Protein AF-A0A7T1I1G6-F1 (afdb_monomer_lite)

pLDDT: mean 82.15, std 13.6, range [42.03, 96.25]

Structure (mmCIF, N/CA/C/O backbone):
data_AF-A0A7T1I1G6-F1
#
_entry.id   AF-A0A7T1I1G6-F1
#
loop_
_atom_site.group_PDB
_atom_site.id
_atom_site.type_symbol
_atom_site.label_atom_id
_atom_site.label_alt_id
_atom_site.label_comp_id
_atom_site.label_asym_id
_atom_site.label_entity_id
_atom_site.label_seq_id
_atom_site.pdbx_PDB_ins_code
_atom_site.Cartn_x
_atom_site.Cartn_y
_atom_site.Cartn_z
_atom_site.occupancy
_atom_site.B_iso_or_equiv
_atom_site.auth_seq_id
_atom_site.auth_comp_id
_atom_site.auth_asym_id
_atom_site.auth_atom_id
_atom_site.pdbx_PDB_model_num
ATOM 1 N N . MET A 1 1 ? 23.216 3.595 7.333 1.00 65.88 1 MET A N 1
ATOM 2 C CA . MET A 1 1 ? 23.540 2.271 6.765 1.00 65.88 1 MET A CA 1
ATOM 3 C C . MET A 1 1 ? 22.223 1.525 6.641 1.00 65.88 1 MET A C 1
ATOM 5 O O . MET A 1 1 ? 21.591 1.310 7.665 1.00 65.88 1 MET A O 1
ATOM 9 N N . ILE A 1 2 ? 21.751 1.278 5.418 1.00 70.12 2 ILE A N 1
ATOM 10 C CA . ILE A 1 2 ? 20.492 0.552 5.179 1.00 70.12 2 ILE A CA 1
ATOM 11 C C . ILE A 1 2 ? 20.682 -0.929 5.502 1.00 70.12 2 ILE A C 1
ATOM 13 O O . ILE A 1 2 ? 21.744 -1.491 5.226 1.00 70.12 2 ILE A O 1
ATOM 17 N N . ASN A 1 3 ? 19.679 -1.559 6.105 1.00 81.25 3 ASN A N 1
ATOM 18 C CA . ASN A 1 3 ? 19.728 -2.995 6.370 1.00 81.25 3 ASN A CA 1
ATOM 19 C C . ASN A 1 3 ? 19.356 -3.803 5.109 1.00 81.25 3 ASN A C 1
ATOM 21 O O . ASN A 1 3 ? 18.786 -3.279 4.153 1.00 81.25 3 ASN A O 1
ATOM 25 N N . PHE A 1 4 ? 19.664 -5.103 5.095 1.00 70.94 4 PHE A N 1
ATOM 26 C CA . PHE A 1 4 ? 19.411 -5.960 3.928 1.00 70.94 4 PHE A CA 1
ATOM 27 C C . PHE A 1 4 ? 17.924 -6.018 3.531 1.00 70.94 4 PHE A C 1
ATOM 29 O O . PHE A 1 4 ? 17.599 -6.154 2.356 1.00 70.94 4 PHE A O 1
ATOM 36 N N . ARG A 1 5 ? 17.008 -5.869 4.496 1.00 69.75 5 ARG A N 1
ATOM 37 C CA . ARG A 1 5 ? 15.560 -5.838 4.242 1.00 69.75 5 ARG A CA 1
ATOM 38 C C . ARG A 1 5 ? 15.159 -4.566 3.495 1.00 69.75 5 ARG A C 1
ATOM 40 O O . ARG A 1 5 ? 14.450 -4.647 2.503 1.00 69.75 5 ARG A O 1
ATOM 47 N N . GLU A 1 6 ? 15.656 -3.420 3.948 1.00 72.50 6 GLU A N 1
ATOM 48 C CA . GLU A 1 6 ? 15.450 -2.117 3.309 1.00 72.50 6 GLU A CA 1
ATOM 49 C C . GLU A 1 6 ? 16.053 -2.083 1.904 1.00 72.50 6 GLU A C 1
ATOM 51 O O . GLU A 1 6 ? 15.442 -1.537 0.991 1.00 72.50 6 GLU A O 1
ATOM 56 N N . PHE A 1 7 ? 17.216 -2.710 1.711 1.00 73.69 7 PHE A N 1
ATOM 57 C CA . PHE A 1 7 ? 17.832 -2.857 0.394 1.00 73.69 7 PHE A CA 1
ATOM 58 C C . PHE A 1 7 ? 16.976 -3.705 -0.559 1.00 73.69 7 PHE A C 1
ATOM 60 O O . PHE A 1 7 ? 16.750 -3.304 -1.698 1.00 73.69 7 PHE A O 1
ATOM 67 N N . LEU A 1 8 ? 16.455 -4.846 -0.098 1.00 73.88 8 LEU A N 1
ATOM 68 C CA . LEU A 1 8 ? 15.562 -5.683 -0.904 1.00 73.88 8 LEU A CA 1
ATOM 69 C C . LEU A 1 8 ? 14.248 -4.972 -1.244 1.00 73.88 8 LEU A C 1
ATOM 71 O O . LEU A 1 8 ? 13.794 -5.071 -2.382 1.00 73.88 8 LEU A O 1
ATOM 75 N N . ASP A 1 9 ? 13.668 -4.246 -0.285 1.00 72.62 9 ASP A N 1
ATOM 76 C CA . ASP A 1 9 ? 12.466 -3.436 -0.504 1.00 72.62 9 ASP A CA 1
ATOM 77 C C . ASP A 1 9 ? 12.724 -2.371 -1.585 1.00 72.62 9 ASP A C 1
ATOM 79 O O . ASP A 1 9 ? 11.928 -2.237 -2.511 1.00 72.62 9 ASP A O 1
ATOM 83 N N . LEU A 1 10 ? 13.865 -1.673 -1.521 1.00 74.38 10 LEU A N 1
ATOM 84 C CA . LEU A 1 10 ? 14.283 -0.710 -2.546 1.00 74.38 10 LEU A CA 1
ATOM 85 C C . LEU A 1 10 ? 14.431 -1.378 -3.918 1.00 74.38 10 LEU A C 1
ATOM 87 O O . LEU A 1 10 ? 13.881 -0.885 -4.898 1.00 74.38 10 LEU A O 1
ATOM 91 N N . CYS A 1 11 ? 15.132 -2.510 -4.007 1.00 74.00 11 CYS A N 1
ATOM 92 C CA . CYS A 1 11 ? 15.286 -3.236 -5.270 1.00 74.00 11 CYS A CA 1
ATOM 93 C C . CYS A 1 11 ? 13.942 -3.675 -5.865 1.00 74.00 11 CYS A C 1
ATOM 95 O O . CYS A 1 11 ? 13.761 -3.628 -7.081 1.00 74.00 11 CYS A O 1
ATOM 97 N N . GLU A 1 12 ? 13.000 -4.099 -5.025 1.00 71.56 12 GLU A N 1
ATOM 98 C CA . GLU A 1 12 ? 11.663 -4.493 -5.463 1.00 71.56 12 GLU A CA 1
ATOM 99 C C . GLU A 1 12 ? 10.835 -3.284 -5.911 1.00 71.56 12 GLU A C 1
ATOM 101 O O . GLU A 1 12 ? 10.124 -3.380 -6.910 1.00 71.56 12 GLU A O 1
ATOM 106 N N . ASP A 1 13 ? 10.989 -2.131 -5.257 1.00 73.50 13 ASP A N 1
ATOM 107 C CA . ASP A 1 13 ? 10.331 -0.888 -5.664 1.00 73.50 13 ASP A CA 1
ATOM 108 C C . ASP A 1 13 ? 10.803 -0.406 -7.057 1.00 73.50 13 ASP A C 1
ATOM 110 O O . ASP A 1 13 ? 10.017 0.180 -7.805 1.00 73.50 13 ASP A O 1
ATOM 114 N N . TYR A 1 14 ? 12.050 -0.704 -7.448 1.00 76.31 14 TYR A N 1
ATOM 115 C CA . TYR A 1 14 ? 12.592 -0.421 -8.788 1.00 76.31 14 TYR A CA 1
ATOM 116 C C . TYR A 1 14 ? 12.296 -1.507 -9.836 1.00 76.31 14 TYR A C 1
ATOM 118 O O . TYR A 1 14 ? 12.614 -1.322 -11.013 1.00 76.31 14 TYR A O 1
ATOM 126 N N . ASN A 1 15 ? 11.677 -2.630 -9.460 1.00 81.81 15 ASN A N 1
ATOM 127 C CA . ASN A 1 15 ? 11.293 -3.656 -10.423 1.00 81.81 15 ASN A CA 1
ATOM 128 C C . ASN A 1 15 ? 10.072 -3.175 -11.238 1.00 81.81 15 ASN A C 1
ATOM 130 O O . ASN A 1 15 ? 8.992 -2.984 -10.670 1.00 81.81 15 ASN A O 1
ATOM 134 N N . PRO A 1 16 ? 10.176 -3.032 -12.573 1.00 81.00 16 PRO A N 1
ATOM 135 C CA . PRO A 1 16 ? 9.066 -2.556 -13.404 1.00 81.00 16 PRO A CA 1
ATOM 136 C C . PRO A 1 16 ? 7.845 -3.488 -13.372 1.00 81.00 16 PRO A C 1
ATOM 138 O O . PRO A 1 16 ? 6.726 -3.052 -13.638 1.00 81.00 16 PRO A O 1
ATOM 141 N N . ASN A 1 17 ? 8.040 -4.757 -13.006 1.00 85.06 17 ASN A N 1
ATOM 142 C CA . ASN A 1 17 ? 6.981 -5.756 -12.896 1.00 85.06 17 ASN A CA 1
ATOM 143 C C . ASN A 1 17 ? 6.400 -5.878 -11.479 1.00 85.06 17 ASN A C 1
ATOM 145 O O . ASN A 1 17 ? 5.475 -6.667 -11.280 1.00 85.06 17 ASN A O 1
ATOM 149 N N . ALA A 1 18 ? 6.920 -5.135 -10.494 1.00 88.12 18 ALA A N 1
ATOM 150 C CA . ALA A 1 18 ? 6.400 -5.188 -9.135 1.00 88.12 18 ALA A CA 1
ATOM 151 C C . ALA A 1 18 ? 4.958 -4.679 -9.082 1.00 88.12 18 ALA A C 1
ATOM 153 O O . ALA A 1 18 ? 4.611 -3.649 -9.664 1.00 88.12 18 ALA A O 1
ATOM 154 N N . GLU A 1 19 ? 4.106 -5.404 -8.365 1.00 92.94 19 GLU A N 1
ATOM 155 C CA 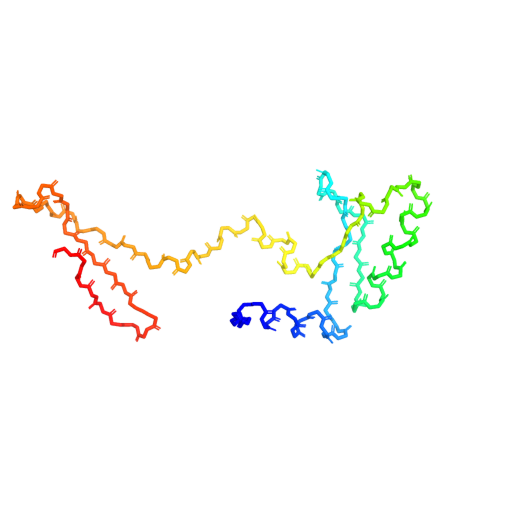. GLU A 1 19 ? 2.735 -4.986 -8.118 1.00 92.94 19 GLU A CA 1
ATOM 156 C C . GLU A 1 19 ? 2.678 -4.097 -6.878 1.00 92.94 19 GLU A C 1
ATOM 158 O O . GLU A 1 19 ? 3.156 -4.459 -5.804 1.00 92.94 19 GLU A O 1
ATOM 163 N N . PHE A 1 20 ? 2.051 -2.938 -7.020 1.00 94.88 20 PHE A N 1
ATOM 164 C CA . PHE A 1 20 ? 1.815 -1.983 -5.952 1.00 94.88 20 PHE A CA 1
ATOM 165 C C . PHE A 1 20 ? 0.336 -1.940 -5.604 1.00 94.88 20 PHE A C 1
ATOM 167 O O . PHE A 1 20 ? -0.532 -1.906 -6.478 1.00 94.88 20 PHE A O 1
ATOM 174 N N . VAL A 1 21 ? 0.058 -1.862 -4.310 1.00 96.00 21 VAL A N 1
ATOM 175 C CA . VAL A 1 21 ? -1.273 -1.633 -3.761 1.00 96.00 21 VAL A CA 1
ATOM 176 C C . VAL A 1 21 ? -1.387 -0.165 -3.389 1.00 96.00 21 VAL A C 1
ATOM 178 O O . VAL A 1 21 ? -0.573 0.352 -2.628 1.00 96.00 21 VAL A O 1
ATOM 181 N N . ILE A 1 22 ? -2.415 0.497 -3.909 1.00 96.25 22 ILE A N 1
ATOM 182 C CA . ILE A 1 22 ? -2.811 1.859 -3.557 1.00 96.25 22 ILE A CA 1
ATOM 183 C C . ILE A 1 22 ? -3.909 1.739 -2.510 1.00 96.25 22 ILE A C 1
ATOM 185 O O . ILE A 1 22 ? -4.922 1.076 -2.739 1.00 96.25 22 ILE A O 1
ATOM 189 N N . PHE A 1 23 ? -3.730 2.377 -1.363 1.00 95.31 23 PHE A N 1
ATOM 190 C CA . PHE A 1 23 ? -4.617 2.216 -0.220 1.00 95.31 23 PHE A CA 1
ATOM 191 C C . PHE A 1 23 ? -4.870 3.542 0.491 1.00 95.31 23 PHE A C 1
ATOM 193 O O . PHE A 1 23 ? -4.090 4.495 0.399 1.00 95.31 23 PHE A O 1
ATOM 200 N N . ASN A 1 24 ? -5.978 3.592 1.225 1.00 95.25 24 ASN A N 1
ATOM 201 C CA . ASN A 1 24 ? -6.259 4.690 2.132 1.00 95.25 24 ASN A CA 1
ATOM 202 C C . ASN A 1 24 ? -5.423 4.524 3.408 1.00 95.25 24 ASN A C 1
ATOM 204 O O . ASN A 1 24 ? -5.524 3.503 4.087 1.00 95.25 24 ASN A O 1
ATOM 208 N N . LYS A 1 25 ? -4.609 5.518 3.764 1.00 93.06 25 LYS A N 1
ATOM 209 C CA . LYS A 1 25 ? -3.709 5.448 4.925 1.00 93.06 25 LYS A CA 1
ATOM 210 C C . LYS A 1 25 ? -4.438 5.268 6.257 1.00 93.06 25 LYS A C 1
ATOM 212 O O . LYS A 1 25 ? -3.914 4.576 7.125 1.00 93.06 25 LYS A O 1
ATOM 217 N N . LYS A 1 26 ? -5.628 5.855 6.412 1.00 91.38 26 LYS A N 1
ATOM 218 C CA . LYS A 1 26 ? -6.408 5.805 7.658 1.00 91.38 26 LYS A CA 1
ATOM 219 C C . LYS A 1 26 ? -7.112 4.467 7.832 1.00 91.38 26 LYS A C 1
ATOM 221 O O . LYS A 1 26 ? -7.010 3.855 8.886 1.00 91.38 26 LYS A O 1
ATOM 226 N N . THR A 1 27 ? -7.809 4.005 6.796 1.00 91.94 27 THR A N 1
ATOM 227 C CA . THR A 1 27 ? -8.648 2.796 6.885 1.00 91.94 27 THR A CA 1
ATOM 228 C C . THR A 1 27 ? -7.946 1.527 6.415 1.00 91.94 27 THR A C 1
ATOM 230 O O . THR A 1 27 ? -8.482 0.437 6.577 1.00 91.94 27 THR A O 1
ATOM 233 N N . ARG A 1 28 ? -6.770 1.648 5.786 1.00 89.81 28 ARG A N 1
ATOM 234 C CA . ARG A 1 28 ? -6.098 0.578 5.026 1.00 89.81 28 ARG A CA 1
ATOM 235 C C . ARG A 1 28 ? -6.963 -0.048 3.925 1.00 89.81 28 ARG A C 1
ATOM 237 O O . ARG A 1 28 ? -6.600 -1.096 3.399 1.00 89.81 28 ARG A O 1
ATOM 244 N N . ALA A 1 29 ? -8.065 0.588 3.531 1.00 92.44 29 ALA A N 1
ATOM 245 C CA . ALA A 1 29 ? -8.891 0.103 2.435 1.00 92.44 29 ALA A CA 1
ATOM 246 C C . ALA A 1 29 ? -8.114 0.178 1.116 1.00 92.44 29 ALA A C 1
ATOM 248 O O . ALA A 1 29 ? -7.518 1.213 0.800 1.00 92.44 29 ALA A O 1
ATOM 249 N N . VAL A 1 30 ? -8.136 -0.907 0.344 1.00 95.12 30 VAL A N 1
ATOM 250 C CA . VAL A 1 30 ? -7.522 -0.948 -0.986 1.00 95.12 30 VAL A CA 1
ATOM 251 C C . VAL A 1 30 ? -8.352 -0.095 -1.940 1.00 95.12 30 VAL A C 1
ATOM 253 O O . VAL A 1 30 ? -9.563 -0.258 -2.061 1.00 95.12 30 VAL A O 1
ATOM 256 N N . LEU A 1 31 ? -7.688 0.841 -2.608 1.00 94.88 31 LEU A N 1
ATOM 257 C CA . LEU A 1 31 ? -8.287 1.745 -3.587 1.00 94.88 31 LEU A CA 1
ATOM 258 C C . LEU A 1 31 ? -8.001 1.288 -5.023 1.00 94.88 31 LEU A C 1
ATOM 260 O O . LEU A 1 31 ? -8.759 1.626 -5.931 1.00 94.88 31 LEU A O 1
ATOM 264 N N . GLY A 1 32 ? -6.924 0.525 -5.225 1.00 94.88 32 GLY A N 1
ATOM 265 C CA . GLY A 1 32 ? -6.576 -0.098 -6.498 1.00 94.88 32 GLY A CA 1
ATOM 266 C C . GLY A 1 32 ? -5.165 -0.683 -6.497 1.00 94.88 32 GLY A C 1
ATOM 267 O O . GLY A 1 32 ? -4.445 -0.584 -5.507 1.00 94.88 32 GLY A O 1
ATOM 268 N N . THR A 1 33 ? -4.762 -1.261 -7.626 1.00 95.75 33 THR A N 1
ATOM 269 C CA . THR A 1 33 ? -3.416 -1.816 -7.840 1.00 95.75 33 THR A CA 1
ATOM 270 C C . THR A 1 33 ? -2.789 -1.287 -9.128 1.00 95.75 33 THR A C 1
ATOM 272 O O . THR A 1 33 ? -3.501 -0.825 -10.025 1.00 95.75 33 THR A O 1
ATOM 275 N N . ALA A 1 34 ? -1.463 -1.305 -9.229 1.00 94.88 34 ALA A N 1
ATOM 276 C CA . ALA A 1 34 ? -0.716 -0.926 -10.431 1.00 94.88 34 ALA A CA 1
ATOM 277 C C . ALA A 1 34 ? 0.573 -1.748 -10.543 1.00 94.88 34 ALA A C 1
ATOM 279 O O . ALA A 1 34 ? 1.083 -2.214 -9.528 1.00 94.88 34 ALA A O 1
ATOM 280 N N . ARG A 1 35 ? 1.110 -1.905 -11.757 1.00 93.75 35 ARG A N 1
ATOM 281 C CA . ARG A 1 35 ? 2.415 -2.542 -11.978 1.00 93.75 35 ARG A CA 1
ATOM 282 C C . ARG A 1 35 ? 3.468 -1.480 -12.275 1.00 93.75 35 ARG A C 1
ATOM 284 O O . ARG A 1 35 ? 3.269 -0.655 -13.162 1.00 93.75 35 ARG A O 1
ATOM 291 N N . GLY A 1 36 ? 4.560 -1.506 -11.522 1.00 91.50 36 GLY A N 1
ATOM 292 C CA . GLY A 1 36 ? 5.637 -0.529 -11.604 1.00 91.50 36 GLY A CA 1
ATOM 293 C C . GLY A 1 36 ? 5.359 0.758 -10.821 1.00 91.50 36 GLY A C 1
ATOM 294 O O . GLY A 1 36 ? 4.219 1.216 -10.674 1.00 91.50 36 GLY A O 1
ATOM 295 N N . PHE A 1 37 ? 6.439 1.355 -10.323 1.00 90.75 37 PHE A N 1
ATOM 296 C CA . PHE A 1 37 ? 6.401 2.509 -9.427 1.00 90.75 37 PHE A CA 1
ATOM 297 C C . PHE A 1 37 ? 5.736 3.744 -10.056 1.00 90.75 37 PHE A C 1
ATOM 299 O O . PHE A 1 37 ? 4.864 4.367 -9.445 1.00 90.75 37 PHE A O 1
ATOM 306 N N . ASP A 1 38 ? 6.081 4.077 -11.302 1.00 92.19 38 ASP A N 1
ATOM 307 C CA . ASP A 1 38 ? 5.554 5.270 -11.977 1.00 92.19 38 ASP A CA 1
ATOM 308 C C . ASP A 1 38 ? 4.051 5.173 -12.257 1.00 92.19 38 ASP A C 1
ATOM 310 O O . ASP A 1 38 ? 3.305 6.148 -12.082 1.00 92.19 38 ASP A O 1
ATOM 314 N N . GLN A 1 39 ? 3.573 3.978 -12.623 1.00 93.00 39 GLN A N 1
ATOM 315 C CA . GLN A 1 39 ? 2.141 3.734 -12.782 1.00 93.00 39 GLN A CA 1
ATOM 316 C C . GLN A 1 39 ? 1.417 3.829 -11.440 1.00 93.00 39 GLN A C 1
ATOM 318 O O . GLN A 1 39 ? 0.351 4.445 -11.367 1.00 93.00 39 GLN A O 1
ATOM 323 N N . ALA A 1 40 ? 1.994 3.276 -10.369 1.00 94.62 40 ALA A N 1
ATOM 324 C CA . ALA A 1 40 ? 1.432 3.366 -9.025 1.00 94.62 40 ALA A CA 1
ATOM 325 C C . ALA A 1 40 ? 1.317 4.822 -8.555 1.00 94.62 40 ALA A C 1
ATOM 327 O O . ALA A 1 40 ? 0.254 5.235 -8.087 1.00 94.62 40 ALA A O 1
ATOM 328 N N . LYS A 1 41 ? 2.357 5.633 -8.774 1.00 94.00 41 LYS A N 1
ATOM 329 C CA . LYS A 1 41 ? 2.377 7.070 -8.463 1.00 94.00 41 LYS A CA 1
ATOM 330 C C . LYS A 1 41 ? 1.306 7.848 -9.230 1.00 94.00 41 LYS A C 1
ATOM 332 O O . LYS A 1 41 ? 0.571 8.656 -8.648 1.00 94.00 41 LYS A O 1
ATOM 337 N N . THR A 1 42 ? 1.189 7.590 -10.531 1.00 95.56 42 THR A N 1
ATOM 338 C CA . THR A 1 42 ? 0.211 8.255 -11.405 1.00 95.56 42 THR A CA 1
ATOM 339 C C . THR A 1 42 ? -1.217 7.864 -11.026 1.00 95.56 42 THR A C 1
ATOM 341 O O . THR A 1 42 ? -2.074 8.732 -10.846 1.00 95.56 42 THR A O 1
ATOM 344 N N . LYS A 1 43 ? -1.465 6.568 -10.808 1.00 95.75 43 LYS A N 1
ATOM 345 C CA . LYS A 1 43 ? -2.776 6.034 -10.423 1.00 95.75 43 LYS A CA 1
ATOM 346 C C . LYS A 1 43 ? -3.190 6.451 -9.009 1.00 95.75 43 LYS A C 1
ATOM 348 O O . LYS A 1 43 ? -4.352 6.767 -8.779 1.00 95.75 43 LYS A O 1
ATOM 353 N N . ALA A 1 44 ? -2.256 6.538 -8.063 1.00 95.31 44 ALA A N 1
ATOM 354 C CA . ALA A 1 44 ? -2.538 7.078 -6.734 1.00 95.31 44 ALA A CA 1
ATOM 355 C C . ALA A 1 44 ? -2.949 8.556 -6.814 1.00 95.31 44 ALA A C 1
ATOM 357 O O . ALA A 1 44 ? -3.912 8.978 -6.171 1.00 95.31 44 ALA A O 1
ATOM 358 N N . SER A 1 45 ? -2.268 9.331 -7.664 1.00 95.56 45 SER A N 1
ATOM 359 C CA . SER A 1 45 ? -2.587 10.742 -7.897 1.00 95.56 45 SER A CA 1
ATOM 360 C C . SER A 1 45 ? -3.953 10.934 -8.562 1.00 95.56 45 SER A C 1
ATOM 362 O O . SER A 1 45 ? -4.676 11.862 -8.190 1.00 95.56 45 SER A O 1
ATOM 364 N N . SER A 1 46 ? -4.331 10.072 -9.514 1.00 95.25 46 SER A N 1
ATOM 365 C CA . SER A 1 46 ? -5.645 10.130 -10.165 1.00 95.25 46 SER A CA 1
ATOM 366 C C . SER A 1 46 ? -6.773 9.732 -9.211 1.00 95.25 46 SER A C 1
ATOM 368 O O . SER A 1 46 ? -7.734 10.486 -9.081 1.00 95.25 46 SER A O 1
ATOM 370 N N . ILE A 1 47 ? -6.618 8.636 -8.458 1.00 94.69 47 ILE A N 1
ATOM 371 C CA . ILE A 1 47 ? -7.583 8.193 -7.436 1.00 94.69 47 ILE A CA 1
ATOM 372 C C . ILE A 1 47 ? -7.800 9.282 -6.384 1.00 94.69 47 ILE A C 1
ATOM 374 O O . ILE A 1 47 ? -8.940 9.558 -6.005 1.00 94.69 47 ILE A O 1
ATOM 378 N N . ARG A 1 48 ? -6.718 9.929 -5.932 1.00 94.75 48 ARG A N 1
ATOM 379 C CA . ARG A 1 48 ? -6.791 11.032 -4.970 1.00 94.75 48 ARG A CA 1
ATOM 380 C C . ARG A 1 48 ? -7.678 12.163 -5.487 1.00 94.75 48 ARG A C 1
ATOM 382 O O . ARG A 1 48 ? -8.577 12.598 -4.773 1.00 94.75 48 ARG A O 1
ATOM 389 N N . LYS A 1 49 ? -7.428 12.624 -6.719 1.00 94.81 49 LYS A N 1
ATOM 390 C CA . LYS A 1 49 ? -8.200 13.703 -7.355 1.00 94.81 49 LYS A CA 1
ATOM 391 C C . LYS A 1 49 ? -9.657 13.292 -7.581 1.00 94.81 49 LYS A 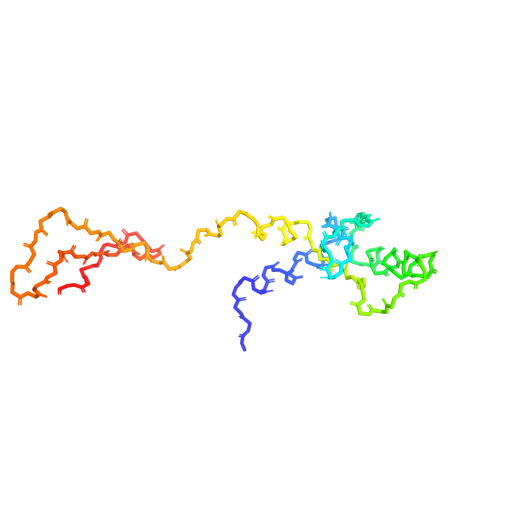C 1
ATOM 393 O O . LYS A 1 49 ? -10.551 14.047 -7.226 1.00 94.81 49 LYS A O 1
ATOM 398 N N . GLN A 1 50 ? -9.890 12.087 -8.104 1.00 93.88 50 GLN A N 1
ATOM 399 C CA . GLN A 1 50 ? -11.225 11.575 -8.428 1.00 93.88 50 GLN A CA 1
ATOM 400 C C . GLN A 1 50 ? -12.127 11.451 -7.194 1.00 93.88 50 GLN A C 1
ATOM 402 O O . GLN A 1 50 ? -13.322 11.706 -7.279 1.00 93.88 50 GLN A O 1
ATOM 407 N N . ARG A 1 51 ? -11.564 11.053 -6.048 1.00 92.31 51 ARG A N 1
ATOM 408 C CA . ARG A 1 51 ? -12.315 10.837 -4.802 1.00 92.31 51 ARG A CA 1
ATOM 409 C C . ARG A 1 51 ? -12.272 12.027 -3.837 1.00 92.31 51 ARG A C 1
ATOM 411 O O . ARG A 1 51 ? -12.754 11.896 -2.718 1.00 92.31 51 ARG A O 1
ATOM 418 N N . GLY A 1 52 ? -11.660 13.150 -4.226 1.00 92.56 52 GLY A N 1
ATOM 419 C CA . GLY A 1 52 ? -11.517 14.325 -3.357 1.00 92.56 52 GLY A CA 1
ATOM 420 C C . GLY A 1 52 ? -10.710 14.065 -2.076 1.00 92.56 52 GLY A C 1
A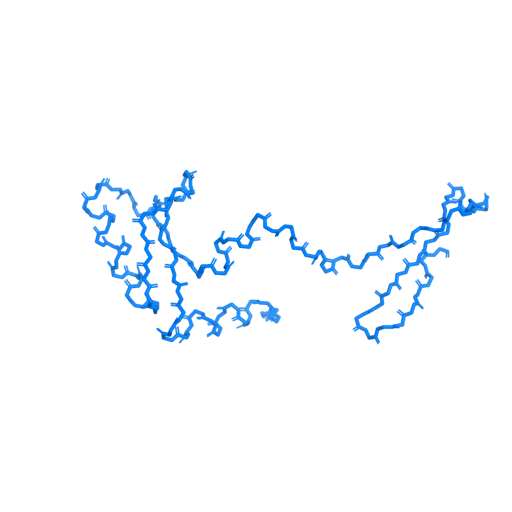TOM 421 O O . GLY A 1 52 ? -10.948 14.705 -1.056 1.00 92.56 52 GLY A O 1
ATOM 422 N N . LEU A 1 53 ? -9.776 13.108 -2.103 1.00 92.56 53 LEU A N 1
ATOM 423 C CA . LEU A 1 53 ? -8.979 12.719 -0.935 1.00 92.56 53 LEU A CA 1
ATOM 424 C C . LEU A 1 53 ? -7.790 13.670 -0.727 1.00 92.56 53 LEU A C 1
ATOM 426 O O . LEU A 1 53 ? -7.223 14.213 -1.686 1.00 92.56 53 LEU A O 1
ATOM 430 N N . LYS A 1 54 ? -7.356 13.842 0.528 1.00 92.62 54 LYS A N 1
ATOM 431 C CA . LYS A 1 54 ? -6.136 14.605 0.828 1.00 92.62 54 LYS A CA 1
ATOM 432 C C . LYS A 1 54 ? -4.899 13.817 0.399 1.00 92.62 54 LYS A C 1
ATOM 434 O O . LYS A 1 54 ? -4.937 12.596 0.258 1.00 92.62 54 LYS A O 1
ATOM 439 N N . PHE A 1 55 ? -3.785 14.517 0.191 1.00 83.38 55 PHE A N 1
ATOM 440 C CA . PHE A 1 55 ? -2.512 13.875 -0.158 1.00 83.38 55 PHE A CA 1
ATOM 441 C C . PHE A 1 55 ? -2.084 12.847 0.897 1.00 83.38 55 PHE A C 1
ATOM 443 O O . PHE A 1 55 ? -1.696 11.738 0.547 1.00 83.38 55 PHE A O 1
ATOM 450 N N . ASP A 1 56 ? -2.288 13.163 2.176 1.00 90.88 56 ASP A N 1
ATOM 451 C CA . ASP A 1 56 ? -1.954 12.266 3.286 1.00 90.88 56 ASP A CA 1
ATOM 452 C C . ASP A 1 56 ? -2.904 11.072 3.438 1.00 90.88 56 ASP A C 1
ATOM 454 O O . ASP A 1 56 ? -2.577 10.123 4.149 1.00 90.88 56 ASP A O 1
ATOM 458 N N . ASP A 1 57 ? -4.064 11.085 2.775 1.00 92.88 57 ASP A N 1
ATOM 459 C CA . ASP A 1 57 ? -5.040 9.998 2.871 1.00 92.88 57 ASP A CA 1
ATOM 460 C C . ASP A 1 57 ? -4.720 8.842 1.913 1.00 92.88 57 ASP A C 1
ATOM 462 O O . ASP A 1 57 ? -5.213 7.737 2.128 1.00 92.88 57 ASP A O 1
ATOM 466 N N . VAL A 1 58 ? -3.902 9.054 0.875 1.00 95.25 58 VAL A N 1
ATOM 467 C CA . VAL A 1 58 ? -3.594 8.044 -0.152 1.00 95.25 58 VAL A CA 1
ATOM 468 C C . VAL A 1 58 ? -2.107 7.715 -0.139 1.00 95.25 58 VAL A C 1
ATOM 470 O O . VAL A 1 58 ? -1.252 8.595 -0.159 1.00 95.25 58 VAL A O 1
ATOM 473 N N . SER A 1 59 ? -1.779 6.427 -0.134 1.00 94.81 59 SER A N 1
ATOM 474 C CA . SER A 1 59 ? -0.403 5.950 -0.262 1.00 94.81 59 SER A CA 1
ATOM 475 C C . SER A 1 59 ? -0.367 4.664 -1.072 1.00 94.81 59 SER A C 1
ATOM 477 O O . SER A 1 59 ? -1.403 4.045 -1.318 1.00 94.81 59 SER A O 1
ATOM 479 N N . PHE A 1 60 ? 0.821 4.279 -1.519 1.00 94.25 60 PHE A N 1
ATOM 480 C CA . PHE A 1 60 ? 1.038 3.033 -2.228 1.00 94.25 60 PHE A CA 1
ATOM 481 C C . PHE A 1 60 ? 2.332 2.377 -1.751 1.00 94.25 60 PHE A C 1
ATOM 483 O O . PHE A 1 60 ? 3.252 3.057 -1.305 1.00 94.25 60 PHE A O 1
ATOM 490 N N . MET A 1 61 ? 2.369 1.050 -1.796 1.00 92.75 61 MET A N 1
ATOM 491 C CA . MET A 1 61 ? 3.543 0.225 -1.489 1.00 92.75 61 MET A CA 1
ATOM 492 C C . MET A 1 61 ? 3.433 -1.095 -2.251 1.00 92.75 61 MET A C 1
ATOM 494 O O . MET A 1 61 ? 2.350 -1.421 -2.740 1.00 92.75 61 MET A O 1
ATOM 498 N N . THR A 1 62 ? 4.514 -1.864 -2.346 1.00 91.50 62 THR A N 1
ATOM 499 C CA . THR A 1 62 ? 4.476 -3.194 -2.969 1.00 91.50 62 THR A CA 1
ATOM 500 C C . THR A 1 62 ? 3.450 -4.103 -2.292 1.00 91.50 62 THR A C 1
ATOM 502 O O . THR A 1 62 ? 3.262 -4.067 -1.071 1.00 91.50 62 THR A O 1
ATOM 505 N N . SER A 1 63 ? 2.763 -4.928 -3.084 1.00 89.19 63 SER A N 1
ATOM 506 C CA . SER A 1 63 ? 1.737 -5.865 -2.612 1.00 89.19 63 SER A CA 1
ATOM 507 C C . SER A 1 63 ? 2.290 -6.784 -1.526 1.00 89.19 63 SER A C 1
ATOM 509 O O . SER A 1 63 ? 1.658 -6.948 -0.481 1.00 89.19 63 SER A O 1
ATOM 511 N N . ARG A 1 64 ? 3.529 -7.260 -1.701 1.00 86.88 64 ARG A N 1
ATOM 512 C CA . ARG A 1 64 ? 4.281 -8.003 -0.685 1.00 86.88 64 ARG A CA 1
ATOM 513 C C . ARG A 1 64 ? 4.262 -7.289 0.666 1.00 86.88 64 ARG A C 1
ATOM 515 O O . ARG A 1 64 ? 3.820 -7.877 1.646 1.00 86.88 64 ARG A O 1
ATOM 522 N N . ARG A 1 65 ? 4.684 -6.021 0.730 1.00 86.69 65 ARG A N 1
ATOM 523 C CA . ARG A 1 65 ? 4.735 -5.240 1.982 1.00 86.69 65 ARG A CA 1
ATOM 524 C C . ARG A 1 65 ? 3.344 -4.943 2.534 1.00 86.69 65 ARG A C 1
ATOM 526 O O . ARG A 1 65 ? 3.141 -4.966 3.748 1.00 86.69 65 ARG A O 1
ATOM 533 N N . PHE A 1 66 ? 2.375 -4.693 1.656 1.00 88.88 66 PHE A N 1
ATOM 534 C CA . PHE A 1 66 ? 1.008 -4.387 2.062 1.00 88.88 66 PHE A CA 1
ATOM 535 C C . PHE A 1 66 ? 0.340 -5.564 2.788 1.00 88.88 66 PHE A C 1
ATOM 537 O O . PHE A 1 66 ? -0.241 -5.363 3.861 1.00 88.88 66 PHE A O 1
ATOM 544 N N . TYR A 1 67 ? 0.467 -6.775 2.238 1.00 86.31 67 TYR A N 1
ATOM 545 C CA . TYR A 1 67 ? -0.128 -7.999 2.785 1.00 86.31 67 TYR A CA 1
ATOM 546 C C . TYR A 1 67 ? 0.749 -8.680 3.850 1.00 86.31 67 TYR A C 1
ATOM 548 O O . TYR A 1 67 ? 0.217 -9.315 4.761 1.00 86.31 67 TYR A O 1
ATOM 556 N N . ALA A 1 68 ? 2.071 -8.471 3.836 1.00 76.12 68 ALA A N 1
ATOM 557 C CA . ALA A 1 68 ? 2.975 -8.970 4.878 1.00 76.12 68 ALA A CA 1
ATOM 558 C C . ALA A 1 68 ? 2.694 -8.383 6.271 1.00 76.12 68 ALA A C 1
ATOM 560 O O . ALA A 1 68 ? 3.159 -8.926 7.263 1.00 76.12 68 ALA A O 1
ATOM 561 N N . LYS A 1 69 ? 1.907 -7.304 6.384 1.00 63.53 69 LYS A N 1
ATOM 562 C CA . LYS A 1 69 ? 1.550 -6.713 7.684 1.00 63.53 69 LYS A CA 1
ATOM 563 C C . LYS A 1 69 ? 0.598 -7.585 8.532 1.00 63.53 69 LYS A C 1
ATOM 565 O O . LYS A 1 69 ? 0.383 -7.257 9.694 1.00 63.53 69 LYS A O 1
ATOM 570 N N . GLY A 1 70 ? 0.017 -8.652 7.968 1.00 51.25 70 GLY A N 1
ATOM 571 C CA . GLY A 1 70 ? -0.867 -9.600 8.673 1.00 51.25 70 GLY A CA 1
ATOM 572 C C . GLY A 1 70 ? -0.315 -11.024 8.793 1.00 51.25 70 GLY A C 1
ATOM 573 O O . GLY A 1 70 ? -0.725 -11.770 9.679 1.00 51.25 70 GLY A O 1
ATOM 574 N N . ALA A 1 71 ? 0.649 -11.397 7.952 1.00 48.59 71 ALA A N 1
ATOM 575 C CA . ALA A 1 71 ? 1.464 -12.573 8.198 1.00 48.59 71 ALA A CA 1
ATOM 576 C C . ALA A 1 71 ? 2.469 -12.166 9.269 1.00 48.59 71 ALA A C 1
ATOM 578 O O . ALA A 1 71 ? 3.368 -11.381 8.978 1.00 48.59 71 ALA A O 1
ATOM 579 N N . GLY A 1 72 ? 2.285 -12.626 10.511 1.00 42.03 72 GLY A N 1
ATOM 580 C CA . GLY A 1 72 ? 3.294 -12.455 11.550 1.00 42.03 72 GLY A CA 1
ATOM 581 C C . GLY A 1 72 ? 4.645 -12.779 10.934 1.00 42.03 72 GLY A C 1
ATOM 582 O O . GLY A 1 72 ? 4.873 -13.913 10.510 1.00 42.03 72 GLY A O 1
ATOM 583 N N . ALA A 1 73 ? 5.491 -11.757 10.778 1.00 43.12 73 ALA A N 1
ATOM 584 C CA . ALA A 1 73 ? 6.846 -11.969 10.321 1.00 43.12 73 ALA A CA 1
ATOM 585 C C . ALA A 1 73 ? 7.399 -13.105 11.189 1.00 43.12 73 ALA A C 1
ATOM 587 O O . ALA A 1 73 ? 7.181 -13.061 12.408 1.00 43.12 73 ALA A O 1
ATOM 588 N N . PRO A 1 74 ? 8.069 -14.132 10.633 1.00 45.62 74 PRO A N 1
ATOM 589 C CA . PRO A 1 74 ? 8.928 -14.934 11.475 1.00 45.62 74 PRO A CA 1
ATOM 590 C C . PRO A 1 74 ? 9.894 -13.915 12.060 1.00 45.62 74 PRO A C 1
ATOM 592 O O . PRO A 1 74 ? 10.710 -13.332 11.345 1.00 45.62 74 PRO A O 1
ATOM 595 N N . SER A 1 75 ? 9.662 -13.572 13.325 1.00 46.56 75 SER A N 1
ATOM 596 C CA . SER A 1 75 ? 10.507 -12.671 14.069 1.00 46.56 75 SER A CA 1
ATOM 597 C C . SER A 1 75 ? 11.919 -13.180 13.840 1.00 46.56 75 SER A C 1
ATOM 599 O O . SER A 1 75 ? 12.249 -14.298 14.225 1.00 46.56 75 SER A O 1
ATOM 601 N N . GLY A 1 76 ? 12.748 -12.366 13.189 1.00 47.12 76 GLY A N 1
ATOM 602 C CA . GLY A 1 76 ? 14.195 -12.548 13.214 1.00 47.12 76 GLY A CA 1
ATOM 603 C C . GLY A 1 76 ? 14.749 -12.440 14.640 1.00 47.12 76 GLY A C 1
ATOM 604 O O . GLY A 1 76 ? 15.951 -12.563 14.839 1.00 47.12 76 GLY A O 1
ATOM 605 N N . GLY A 1 77 ? 13.897 -12.233 15.651 1.00 51.69 77 GLY A N 1
ATOM 606 C CA . GLY A 1 77 ? 14.165 -12.655 17.010 1.00 51.69 77 GLY A CA 1
ATOM 607 C C . GLY A 1 77 ? 14.249 -14.174 17.055 1.00 51.69 77 GLY A C 1
ATOM 608 O O . GLY A 1 77 ? 13.239 -14.849 17.231 1.00 51.69 77 GLY A O 1
ATOM 609 N N . ARG A 1 78 ? 15.474 -14.678 16.867 1.00 56.75 78 ARG A N 1
ATOM 610 C CA . ARG A 1 78 ? 16.055 -15.802 17.609 1.00 56.75 78 ARG A CA 1
ATOM 611 C C . ARG A 1 78 ? 15.005 -16.509 18.479 1.00 56.75 78 ARG A C 1
ATOM 613 O O . ARG A 1 78 ? 14.717 -16.047 19.583 1.00 56.75 78 ARG A O 1
ATOM 620 N N . ARG A 1 79 ? 14.368 -17.563 17.949 1.00 66.00 79 ARG A N 1
ATOM 621 C CA . ARG A 1 79 ? 13.397 -18.359 18.712 1.00 66.00 79 ARG A CA 1
ATOM 622 C C . ARG A 1 79 ? 14.129 -18.903 19.935 1.00 66.00 79 ARG A C 1
ATOM 624 O O . ARG A 1 79 ? 15.014 -19.738 19.790 1.00 66.00 79 ARG A O 1
ATOM 631 N N . ILE A 1 80 ? 13.801 -18.368 21.108 1.00 76.31 80 ILE A N 1
ATOM 632 C CA . ILE A 1 80 ? 14.319 -18.878 22.373 1.00 76.31 80 ILE A CA 1
ATOM 633 C C . ILE A 1 80 ? 13.566 -20.175 22.641 1.00 76.31 80 ILE A C 1
ATOM 635 O O . ILE A 1 80 ? 12.351 -20.165 22.852 1.00 76.31 80 ILE A O 1
ATOM 639 N N . GLU A 1 81 ? 14.286 -21.286 22.590 1.00 77.19 81 GLU A N 1
ATOM 640 C CA . GLU A 1 81 ? 13.757 -22.592 22.947 1.00 77.19 81 GLU A CA 1
ATOM 641 C C . GLU A 1 81 ? 13.948 -22.801 24.443 1.00 77.19 81 GLU A C 1
ATOM 643 O O . GLU A 1 81 ? 15.040 -22.607 24.975 1.00 77.19 81 GLU A O 1
ATOM 648 N N . TYR A 1 82 ? 12.870 -23.174 25.129 1.00 82.06 82 TYR A N 1
ATOM 649 C CA . TYR A 1 82 ? 12.894 -23.464 26.557 1.00 82.06 82 TYR A CA 1
ATOM 650 C C . TYR A 1 82 ? 12.861 -24.972 26.771 1.00 82.06 82 TYR A C 1
ATOM 652 O O . TYR A 1 82 ? 11.974 -25.659 26.260 1.00 82.06 82 TYR A O 1
ATOM 660 N N . SER A 1 83 ? 13.779 -25.484 27.586 1.00 79.69 83 SER A N 1
ATOM 661 C CA . SER A 1 83 ? 13.729 -26.871 28.035 1.00 79.69 83 SER A CA 1
ATOM 662 C C . SER A 1 83 ? 12.535 -27.089 28.975 1.00 79.69 83 SER A C 1
ATOM 664 O O . SER A 1 83 ? 12.239 -26.225 29.809 1.00 79.69 83 SER A O 1
ATOM 666 N N . PRO A 1 84 ? 11.878 -28.263 28.937 1.00 82.06 84 PRO A N 1
ATOM 667 C CA . PRO A 1 84 ? 10.893 -28.651 29.947 1.00 82.06 84 PRO A CA 1
ATOM 668 C C . PRO A 1 84 ? 11.481 -28.747 31.364 1.00 82.06 84 PRO A C 1
ATOM 670 O O . PRO A 1 84 ? 10.739 -28.686 32.344 1.00 82.06 84 PRO A O 1
ATOM 673 N N . ARG A 1 85 ? 12.806 -28.906 31.489 1.00 84.56 85 ARG A N 1
ATOM 674 C CA . ARG A 1 85 ? 13.498 -29.029 32.777 1.00 84.56 85 ARG A CA 1
ATOM 675 C C . ARG A 1 85 ? 13.682 -27.657 33.431 1.00 84.56 85 ARG A C 1
ATOM 677 O O . ARG A 1 85 ? 14.128 -26.699 32.801 1.00 84.56 85 ARG A O 1
ATOM 684 N N . TYR A 1 86 ? 13.355 -27.575 34.717 1.00 88.50 86 TYR A N 1
ATOM 685 C CA . TYR A 1 86 ? 13.574 -26.379 35.525 1.00 88.50 86 TYR A CA 1
ATOM 686 C C . TYR A 1 86 ? 15.033 -26.305 35.995 1.00 88.50 86 TYR A C 1
ATOM 688 O O . TYR A 1 86 ? 15.589 -27.304 36.446 1.00 88.50 86 TYR A O 1
ATOM 696 N N . ASN A 1 87 ? 15.633 -25.121 35.895 1.00 86.38 87 ASN A N 1
ATOM 697 C CA . ASN A 1 87 ? 16.960 -24.794 36.396 1.00 86.38 87 ASN A CA 1
ATOM 698 C C . ASN A 1 87 ? 16.830 -24.153 37.798 1.00 86.38 87 ASN A C 1
ATOM 700 O O . ASN A 1 87 ? 16.484 -22.969 37.912 1.00 86.38 87 ASN A O 1
ATOM 704 N N . PRO A 1 88 ? 17.111 -24.905 38.880 1.00 86.75 88 PRO A N 1
ATOM 705 C CA . PRO A 1 88 ? 16.938 -24.412 40.242 1.00 86.75 88 PRO A CA 1
ATOM 706 C C . PRO A 1 88 ? 17.955 -23.331 40.629 1.00 86.75 88 PRO A C 1
ATOM 708 O O . PRO A 1 88 ? 17.611 -22.464 41.430 1.00 86.75 88 PRO A O 1
ATOM 711 N N . SER A 1 89 ? 19.167 -23.326 40.054 1.00 83.88 89 SER A N 1
ATOM 712 C CA . SER A 1 89 ? 20.212 -22.354 40.415 1.00 83.88 89 SER A CA 1
ATOM 713 C C . SER A 1 89 ?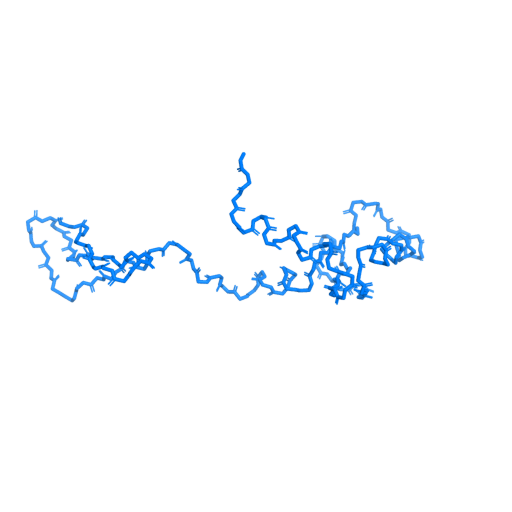 19.896 -20.948 39.902 1.00 83.88 89 SER A C 1
ATOM 715 O O . SER A 1 89 ? 20.164 -19.964 40.587 1.00 83.88 89 SER A O 1
ATOM 717 N N . LYS A 1 90 ? 19.258 -20.852 38.729 1.00 78.81 90 LYS A N 1
ATOM 718 C CA . LYS A 1 90 ? 18.854 -19.580 38.101 1.00 78.81 90 LYS A CA 1
ATOM 719 C C . LYS A 1 90 ? 17.362 -19.264 38.255 1.00 78.81 90 LYS A C 1
ATOM 721 O O . LYS A 1 90 ? 16.890 -18.265 37.717 1.00 78.81 90 LYS A O 1
ATOM 726 N N . ARG A 1 91 ? 16.621 -20.105 38.990 1.00 86.38 91 ARG A N 1
ATOM 727 C CA . ARG A 1 91 ? 15.168 -20.000 39.238 1.00 86.38 91 ARG A CA 1
ATOM 728 C C . ARG A 1 91 ? 14.348 -19.791 37.954 1.00 86.38 91 ARG A C 1
ATOM 730 O O . ARG A 1 91 ? 13.375 -19.042 37.929 1.00 86.38 91 ARG A O 1
ATOM 737 N N . THR A 1 92 ? 14.776 -20.424 36.866 1.00 85.44 92 THR A N 1
ATOM 738 C CA . THR A 1 92 ? 14.175 -20.296 35.531 1.00 85.44 92 THR A CA 1
ATOM 739 C C . THR A 1 92 ? 14.263 -21.631 34.795 1.00 85.44 92 THR A C 1
ATOM 741 O O . THR A 1 92 ? 14.653 -22.628 35.387 1.00 85.44 92 THR A O 1
ATOM 744 N N . ARG A 1 93 ? 13.866 -21.709 33.526 1.00 87.00 93 ARG A N 1
ATOM 745 C CA . ARG A 1 93 ? 14.075 -22.905 32.692 1.00 87.00 93 ARG A CA 1
ATOM 746 C C . ARG A 1 93 ? 15.337 -22.748 31.859 1.00 87.00 93 ARG A C 1
ATOM 748 O O . ARG A 1 93 ? 15.691 -21.620 31.516 1.00 87.00 93 ARG A O 1
ATOM 755 N N . PHE A 1 94 ? 15.974 -23.870 31.526 1.00 83.50 94 PHE A N 1
ATOM 756 C CA . PHE A 1 94 ? 17.084 -23.843 30.578 1.00 83.50 94 PHE A CA 1
ATOM 757 C C . PHE A 1 94 ? 16.596 -23.265 29.251 1.00 83.50 94 PHE A C 1
ATOM 759 O O . PHE A 1 94 ? 15.469 -23.560 28.830 1.00 83.50 94 PHE A O 1
ATO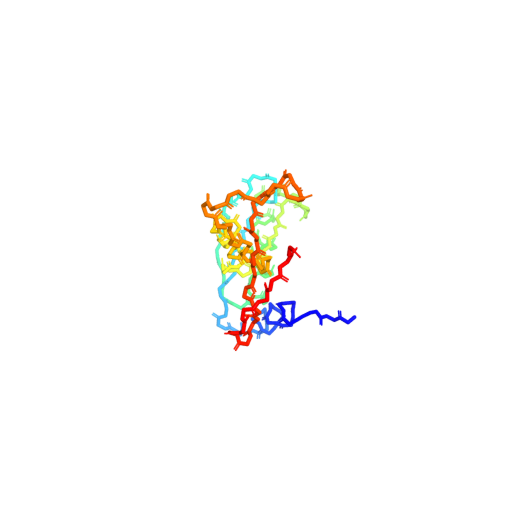M 766 N N . LYS A 1 95 ? 17.403 -22.413 28.629 1.00 87.75 95 LYS A N 1
ATOM 767 C CA . LYS A 1 95 ? 17.027 -21.733 27.391 1.00 87.75 95 LYS A CA 1
ATOM 768 C C . LYS A 1 95 ? 18.204 -21.668 26.437 1.00 87.75 95 LYS A C 1
ATOM 770 O O . LYS A 1 95 ? 19.307 -21.321 26.835 1.00 87.75 95 LYS A O 1
ATOM 775 N N . GLY A 1 96 ? 17.931 -21.938 25.171 1.00 85.94 96 GLY A N 1
ATOM 776 C CA . GLY A 1 96 ? 18.925 -21.871 24.112 1.00 85.94 96 GLY A CA 1
ATOM 777 C C . GLY A 1 96 ? 18.372 -21.210 22.865 1.00 85.94 96 GLY A C 1
ATOM 778 O O . GLY A 1 96 ? 17.182 -20.887 22.769 1.00 85.94 96 GLY A O 1
ATOM 779 N N . VAL A 1 97 ? 19.264 -20.948 21.922 1.00 83.69 97 VAL A N 1
ATOM 780 C CA . VAL A 1 97 ? 18.942 -20.236 20.698 1.00 83.69 97 VAL A CA 1
ATOM 781 C C . VAL A 1 97 ? 19.759 -20.739 19.525 1.00 83.69 97 VAL A C 1
ATOM 783 O O . VAL A 1 97 ? 20.964 -20.940 19.628 1.00 83.69 97 VAL A O 1
ATOM 786 N N . TRP A 1 98 ? 19.102 -20.873 18.379 1.00 77.94 98 TRP A N 1
ATOM 787 C CA . TRP A 1 98 ? 19.776 -21.132 17.114 1.00 77.94 98 TRP A CA 1
ATOM 788 C C . TRP A 1 98 ? 20.251 -19.821 16.480 1.00 77.94 98 TRP A C 1
ATOM 790 O O . TRP A 1 98 ? 19.511 -18.828 16.430 1.00 77.94 98 TRP A O 1
ATOM 800 N N . ASP A 1 99 ? 21.494 -19.797 16.004 1.00 73.19 99 ASP A N 1
ATOM 801 C CA . ASP A 1 99 ? 21.990 -18.713 15.158 1.00 73.19 99 ASP A CA 1
ATOM 802 C C . ASP A 1 99 ? 21.526 -18.872 13.696 1.00 73.19 99 ASP A C 1
ATOM 804 O O . ASP A 1 99 ? 20.876 -19.847 13.315 1.00 73.19 99 ASP A O 1
ATOM 808 N N . ALA A 1 100 ? 21.824 -17.875 12.860 1.00 63.72 100 ALA A N 1
ATOM 809 C CA . ALA A 1 100 ? 21.448 -17.898 11.445 1.00 63.72 100 ALA A CA 1
ATOM 810 C C . ALA A 1 100 ? 22.267 -18.911 10.619 1.00 63.72 100 ALA A C 1
ATOM 812 O O . ALA A 1 100 ? 21.931 -19.166 9.465 1.00 63.72 100 ALA A O 1
ATOM 813 N N . GLN A 1 101 ? 23.340 -19.457 11.198 1.00 72.19 101 GLN A N 1
ATOM 814 C CA . GLN A 1 101 ? 24.250 -20.436 10.610 1.00 72.19 101 GLN A CA 1
ATOM 815 C C . GLN A 1 101 ? 23.877 -21.877 11.000 1.00 72.19 101 GLN A C 1
ATOM 817 O O . GLN A 1 101 ? 24.475 -22.815 10.480 1.00 72.19 101 GLN A O 1
ATOM 822 N N . GLY A 1 102 ? 22.877 -22.057 11.869 1.00 69.00 102 GLY A N 1
ATOM 823 C CA . GLY A 1 102 ? 22.419 -23.362 12.332 1.00 69.00 102 GLY A CA 1
ATOM 824 C C . GLY A 1 102 ? 23.228 -23.937 13.495 1.00 69.00 102 GLY A C 1
ATOM 825 O O . GLY A 1 102 ? 23.151 -25.139 13.713 1.00 69.00 102 GLY A O 1
ATOM 826 N N . ASN A 1 103 ? 23.976 -23.127 14.251 1.00 78.31 103 ASN A N 1
ATOM 827 C CA . ASN A 1 103 ? 24.590 -23.558 15.511 1.00 78.31 103 ASN A CA 1
ATOM 828 C C . ASN A 1 103 ? 23.677 -23.230 16.700 1.00 78.31 103 ASN A C 1
ATOM 830 O O . ASN A 1 103 ? 23.010 -22.190 16.724 1.00 78.31 103 ASN A O 1
ATOM 834 N N . PHE A 1 104 ? 23.680 -24.108 17.703 1.00 78.81 104 PHE A N 1
ATOM 835 C CA . PHE A 1 104 ? 22.935 -23.928 18.947 1.00 78.81 104 PHE A CA 1
ATOM 836 C C . PHE A 1 104 ? 23.808 -23.253 20.008 1.00 78.81 104 PHE A C 1
ATOM 838 O O . PHE A 1 104 ? 24.945 -23.665 20.232 1.00 78.81 104 PHE A O 1
ATOM 845 N N . HIS A 1 105 ? 23.263 -22.229 20.663 1.00 77.19 105 HIS A N 1
ATOM 846 C CA . HIS A 1 105 ? 23.917 -21.482 21.736 1.00 77.19 105 HIS A CA 1
ATOM 847 C C . HIS A 1 105 ? 23.068 -21.529 23.002 1.00 77.19 105 HIS A C 1
ATOM 849 O O . HIS A 1 105 ? 21.883 -21.182 22.973 1.00 77.19 105 HIS A O 1
ATOM 855 N N . ASP A 1 106 ? 23.691 -21.887 24.118 1.00 81.06 106 ASP A N 1
ATOM 856 C CA . ASP A 1 106 ? 23.082 -21.808 25.443 1.00 81.06 106 ASP A CA 1
ATOM 857 C C . ASP A 1 106 ? 22.952 -20.333 25.871 1.00 81.06 106 ASP A C 1
ATOM 859 O O . ASP A 1 106 ? 23.867 -19.526 25.692 1.00 81.06 106 ASP A O 1
ATOM 863 N N . LEU A 1 107 ? 21.784 -19.945 26.391 1.00 77.44 107 LEU A N 1
ATOM 864 C CA . LEU A 1 107 ? 21.485 -18.576 26.844 1.00 77.44 107 LEU A CA 1
ATOM 865 C C . LEU A 1 107 ? 21.382 -18.470 28.374 1.00 77.44 107 LEU A C 1
ATOM 867 O O . LEU A 1 107 ? 20.893 -17.458 28.898 1.00 77.44 107 LEU A O 1
ATOM 871 N N . ASP A 1 108 ? 21.770 -19.525 29.082 1.00 69.12 108 ASP A N 1
ATOM 872 C CA . ASP A 1 108 ? 21.456 -19.790 30.480 1.00 69.12 108 ASP A CA 1
ATOM 873 C C . ASP A 1 108 ? 22.636 -20.244 31.337 1.00 69.12 108 ASP A C 1
ATOM 875 O O . ASP A 1 108 ? 23.784 -19.802 31.140 1.00 69.12 108 ASP A O 1
#

Sequence (108 aa):
MINFREFLDLCEDYNPNAEFVIFNKKTRAVLGTARGFDQAKTKASSIRKQRGLKFDDVSFMTSRRFYAKGAGAPSGGRRIEYSPRYNPSKRTRFKGVWDAQGNFHDLD

Secondary structure (DSSP, 8-state):
---HHHHHHHHHHT-TT-EEEEEETTT--EEEEEESHHHHHHHHHHHHHHTT--GGGEEEEEHHHHHHTTS----SS--EEEEEEEETTTTEEEEEEE-TTS-EEE--

Foldseek 3Di:
DDDPVRVVQVVLLQPQQFKKFKAFPPPRHTPD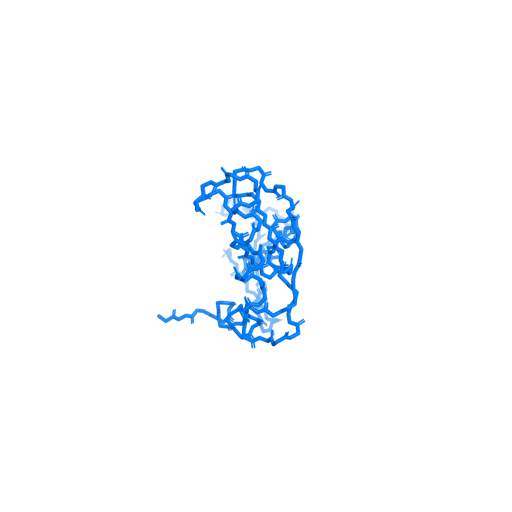IDGHNVRNVVVQVVSCVVVVHDPNGIDMGTPCVSVVVPVPPPPPPFPWDFDPDADPVVRGTWTWGADPVGDIGTPD

Radius of gyration: 21.54 Å; chains: 1; bounding box: 37×44×54 Å